Protein AF-A0A969D1E4-F1 (afdb_monomer)

Sequence (119 aa):
MTKVILDGQASDPPSPLGLDPKTPTKKGFGKEFLTAFVTVFLAELGDKTQISTLLMTAESGSPWLIFIGAAAALMTTSLVGVLVGRWLAQKLSVEILNTATGASLLLISVLLLWDALHL

Foldseek 3Di:
DPDPPPVPDPPPDCDPVNDDPDDPPPPDPVVVVVVVCVVVCVVCPPPPLVVVLVVCCVPVVCNVVSVVVSVVVVVVVVVVVVVVVVVVPVVDPPVCVVVVVVVVVVVVVVVVVVVVVVD

Radius of gyration: 26.95 Å; Cα contacts (8 Å, |Δi|>4): 14; chains: 1; bounding box: 77×58×41 Å

Mean predicted aligned error: 12.43 Å

pLDDT: mean 85.07, std 12.86, range [47.69, 97.5]

Structure (mmCIF, N/CA/C/O backbone):
data_AF-A0A969D1E4-F1
#
_entry.id   AF-A0A969D1E4-F1
#
loop_
_atom_site.grou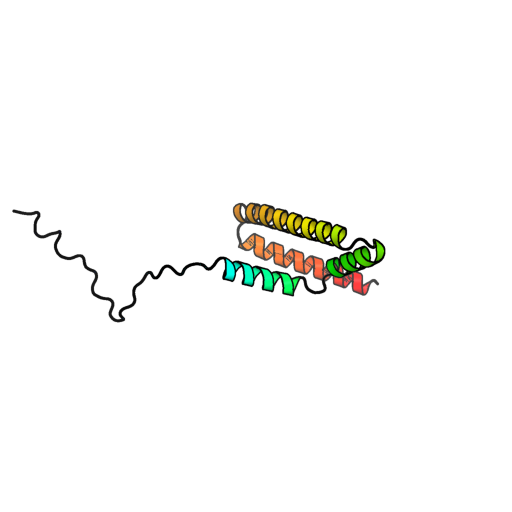p_PDB
_atom_site.id
_atom_site.type_symbol
_atom_site.label_atom_id
_atom_site.label_alt_id
_atom_site.label_comp_id
_atom_site.label_asym_id
_atom_site.label_entity_id
_atom_site.label_seq_id
_atom_site.pdbx_PDB_ins_code
_atom_site.Cartn_x
_atom_site.Cartn_y
_atom_site.Cartn_z
_atom_site.occupancy
_atom_site.B_iso_or_equiv
_atom_site.auth_seq_id
_atom_site.auth_comp_id
_atom_site.auth_asym_id
_atom_site.auth_atom_id
_atom_site.pdbx_PDB_model_num
ATOM 1 N N . MET A 1 1 ? -59.551 38.176 12.399 1.00 47.69 1 MET A N 1
ATOM 2 C CA . MET A 1 1 ? -58.444 39.082 12.780 1.00 47.69 1 MET A CA 1
ATOM 3 C C . MET A 1 1 ? -57.409 38.360 13.657 1.00 47.69 1 MET A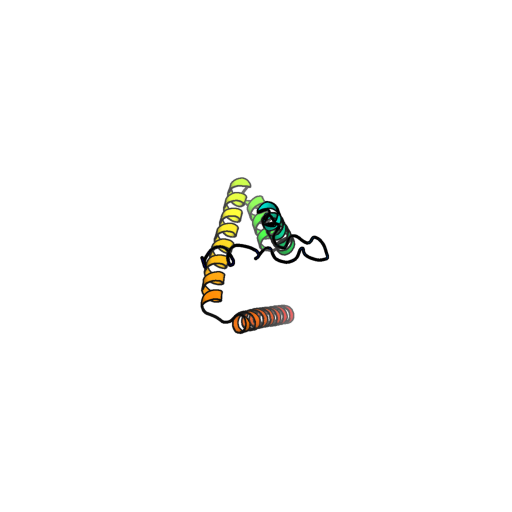 C 1
ATOM 5 O O . MET A 1 1 ? -57.003 38.892 14.678 1.00 47.69 1 MET A O 1
ATOM 9 N N . THR A 1 2 ? -56.953 37.154 13.280 1.00 51.16 2 THR A N 1
ATOM 10 C CA . THR A 1 2 ? -56.058 36.357 14.159 1.00 51.16 2 THR A CA 1
ATOM 11 C C . THR A 1 2 ? -55.057 35.509 13.367 1.00 51.16 2 THR A C 1
ATOM 13 O O . THR A 1 2 ? -54.724 34.400 13.758 1.00 51.16 2 THR A O 1
ATOM 16 N N . LYS A 1 3 ? -54.600 35.998 12.206 1.00 55.81 3 LYS A N 1
ATOM 17 C CA . LYS A 1 3 ? -53.545 35.320 11.428 1.00 55.81 3 LYS A CA 1
ATOM 18 C C . LYS A 1 3 ? -52.441 36.247 10.903 1.00 55.81 3 LYS A C 1
ATOM 20 O O . LYS A 1 3 ? -51.610 35.808 10.133 1.00 55.81 3 LYS A O 1
ATOM 25 N N . VAL A 1 4 ? -52.417 37.509 11.342 1.00 58.00 4 VAL A N 1
ATOM 26 C CA . VAL A 1 4 ? -51.421 38.523 10.923 1.00 58.00 4 VAL A CA 1
ATOM 27 C C . VAL A 1 4 ? -50.323 38.744 11.982 1.00 58.00 4 VAL A C 1
ATOM 29 O O . VAL A 1 4 ? -49.368 39.463 11.735 1.00 58.00 4 VAL A O 1
ATOM 32 N N . ILE A 1 5 ? -50.407 38.096 13.153 1.00 56.62 5 ILE A N 1
ATOM 33 C CA . ILE A 1 5 ? -49.457 38.315 14.265 1.00 56.62 5 ILE A CA 1
ATOM 34 C C . ILE A 1 5 ? -48.409 37.192 14.412 1.00 56.62 5 ILE A C 1
ATOM 36 O O . ILE A 1 5 ? -47.423 37.396 15.109 1.00 56.62 5 ILE A O 1
ATOM 40 N N . LEU A 1 6 ? -48.551 36.031 13.754 1.00 58.66 6 LEU A N 1
ATOM 41 C CA . LEU A 1 6 ? -47.592 34.918 13.928 1.00 58.66 6 LEU A CA 1
ATOM 42 C C . LEU A 1 6 ? -46.570 34.740 12.795 1.00 58.66 6 LEU A C 1
ATOM 44 O O . LEU A 1 6 ? -45.638 33.965 12.963 1.00 58.66 6 LEU A O 1
ATOM 48 N N . ASP A 1 7 ? -46.681 35.485 11.693 1.00 56.78 7 ASP A N 1
ATOM 49 C CA . ASP A 1 7 ? -45.701 35.433 10.589 1.00 56.78 7 ASP A CA 1
ATOM 50 C C . ASP A 1 7 ? -44.586 36.489 10.731 1.00 56.78 7 ASP A C 1
ATOM 52 O O . ASP A 1 7 ? -43.804 36.726 9.815 1.00 56.78 7 ASP A O 1
ATOM 56 N N . GLY A 1 8 ? -44.527 37.170 11.880 1.00 61.56 8 GLY A N 1
ATOM 57 C CA . GLY A 1 8 ? -43.850 38.455 12.000 1.00 61.56 8 GLY A CA 1
ATOM 58 C C . GLY A 1 8 ? -42.399 38.458 12.463 1.00 61.56 8 GLY A C 1
ATOM 59 O O . GLY A 1 8 ? -41.756 39.455 12.184 1.00 61.56 8 GLY A O 1
ATOM 60 N N . GLN A 1 9 ? -41.868 37.452 13.169 1.00 54.91 9 GLN A N 1
ATOM 61 C CA . GLN A 1 9 ? -40.495 37.488 13.716 1.00 54.91 9 GLN A CA 1
ATOM 62 C C . GLN A 1 9 ? -39.999 36.077 14.090 1.00 54.91 9 GLN A C 1
ATOM 64 O O . GLN A 1 9 ? -40.137 35.635 15.226 1.00 54.91 9 GLN A O 1
ATOM 69 N N . ALA A 1 10 ? -39.379 35.379 13.144 1.00 57.81 10 ALA A N 1
ATOM 70 C CA . ALA A 1 10 ? -38.418 34.316 13.447 1.00 57.81 10 ALA A CA 1
ATOM 71 C C . ALA A 1 10 ? -37.139 34.560 12.632 1.00 57.81 10 ALA A C 1
ATOM 73 O O . ALA A 1 10 ? -36.613 33.671 11.974 1.00 57.81 10 ALA A O 1
ATOM 74 N N . SER A 1 11 ? -36.680 35.813 12.603 1.00 62.88 11 SER A N 1
ATOM 75 C CA . SER A 1 11 ? -35.291 36.105 12.274 1.00 62.88 11 SER A CA 1
ATOM 76 C C . SER A 1 11 ? -34.496 35.844 13.543 1.00 62.88 11 SER A C 1
ATOM 78 O O . SER A 1 11 ? -34.635 36.595 14.512 1.00 62.88 11 SER A O 1
ATOM 80 N N . ASP A 1 12 ? -33.731 34.756 13.554 1.00 67.88 12 ASP A N 1
ATOM 81 C CA . ASP A 1 12 ? -32.779 34.461 14.620 1.00 67.88 12 ASP A CA 1
ATOM 82 C C . ASP A 1 12 ? -31.989 35.731 14.992 1.00 67.88 12 ASP A C 1
ATOM 84 O O . ASP A 1 12 ? -31.651 36.524 14.102 1.00 67.88 12 ASP A O 1
ATOM 88 N N . PRO A 1 13 ? -31.707 35.976 16.285 1.00 72.00 13 PRO A N 1
ATOM 89 C CA . PRO A 1 13 ? -30.923 37.137 16.681 1.00 72.00 13 PRO A CA 1
ATOM 90 C C . PRO A 1 13 ? -29.583 37.129 15.924 1.00 72.00 13 PRO A C 1
ATOM 92 O O . PRO A 1 13 ? -28.952 36.070 15.826 1.00 72.00 13 PRO A O 1
ATOM 95 N N . PRO A 1 14 ? -29.130 38.276 15.378 1.00 68.62 14 PRO A N 1
ATOM 96 C CA . PRO A 1 14 ? -27.877 38.336 14.640 1.00 68.62 14 PRO A CA 1
ATOM 97 C C . PRO A 1 14 ? -26.750 37.828 15.538 1.00 68.62 14 PRO A C 1
ATOM 99 O O . PRO A 1 14 ? -26.580 38.291 16.668 1.00 68.62 14 PRO A O 1
ATOM 102 N N . SER A 1 15 ? -26.014 36.826 15.053 1.00 72.50 15 SER A N 1
ATOM 103 C CA . SER A 1 15 ? -24.968 36.168 15.829 1.00 72.50 15 SER A CA 1
ATOM 104 C C . SER A 1 15 ? -23.965 37.213 16.347 1.00 72.50 15 SER A C 1
ATOM 106 O O . SER A 1 15 ? -23.462 37.993 15.535 1.00 72.50 15 SER A O 1
ATOM 108 N N . PRO A 1 16 ? -23.609 37.222 17.649 1.00 70.75 16 PRO A N 1
ATOM 109 C CA . PRO A 1 16 ? -22.748 38.250 18.256 1.00 70.75 16 PRO A CA 1
ATOM 110 C C . PRO A 1 16 ? -21.352 38.414 17.629 1.00 70.75 16 PRO A C 1
ATOM 112 O O . PRO A 1 16 ? -20.630 39.345 17.968 1.00 70.75 16 PRO A O 1
ATOM 115 N N . LEU A 1 17 ? -20.956 37.497 16.744 1.00 70.62 17 LEU A N 1
ATOM 116 C CA . LEU A 1 17 ? -19.642 37.425 16.103 1.00 70.62 17 LEU A CA 1
ATOM 117 C C . LEU A 1 17 ? -19.710 37.463 14.565 1.00 70.62 17 LEU A C 1
ATOM 119 O O . LEU A 1 17 ? -18.692 37.246 13.916 1.00 70.62 17 LEU A O 1
ATOM 123 N N . GLY A 1 18 ? -20.885 37.694 13.963 1.00 67.44 18 GLY A N 1
ATOM 124 C CA . GLY A 1 18 ? -21.031 37.711 12.498 1.00 67.44 18 GLY A CA 1
ATOM 125 C C . GLY A 1 18 ? -20.659 36.389 11.808 1.00 67.44 18 GLY A C 1
ATOM 126 O O . GLY A 1 18 ? -20.351 36.381 10.618 1.00 67.44 18 GLY A O 1
ATOM 127 N N . LEU A 1 19 ? -20.657 35.274 12.544 1.00 67.75 19 LEU A N 1
ATOM 128 C CA . LEU A 1 19 ? -20.317 33.962 12.004 1.00 67.75 19 LEU A CA 1
ATOM 129 C C . LEU A 1 19 ? -21.539 33.348 11.319 1.00 67.75 19 LEU A C 1
ATOM 131 O O . LEU A 1 19 ? -22.404 32.758 11.962 1.00 67.75 19 LEU A O 1
ATOM 135 N N . ASP A 1 20 ? -21.576 33.498 9.998 1.00 67.38 20 ASP A N 1
ATOM 136 C CA . ASP A 1 20 ? -22.302 32.621 9.078 1.00 67.38 20 ASP A CA 1
ATOM 137 C C . ASP A 1 20 ? -22.042 31.142 9.463 1.00 67.38 20 ASP A C 1
ATOM 139 O O . ASP A 1 20 ? -20.883 30.713 9.468 1.00 67.38 20 ASP A O 1
ATOM 143 N N . PRO A 1 21 ? -23.073 30.343 9.809 1.00 68.56 21 PRO A N 1
ATOM 144 C CA . PRO A 1 21 ? -22.865 28.963 10.249 1.00 68.56 21 PRO A CA 1
ATOM 145 C C . PRO A 1 21 ? -22.668 27.939 9.123 1.00 68.56 21 PRO A C 1
ATOM 147 O O . PRO A 1 21 ? -22.528 26.754 9.430 1.00 68.56 21 PRO A O 1
ATOM 150 N N . LYS A 1 22 ? -22.718 28.308 7.834 1.00 64.56 22 LYS A N 1
ATOM 151 C CA . LYS A 1 22 ? -22.713 27.348 6.716 1.00 64.56 22 LYS A CA 1
ATOM 152 C C . LYS A 1 22 ? -22.089 27.930 5.453 1.00 64.56 22 LYS A C 1
ATOM 154 O O . LYS A 1 22 ? -22.738 28.027 4.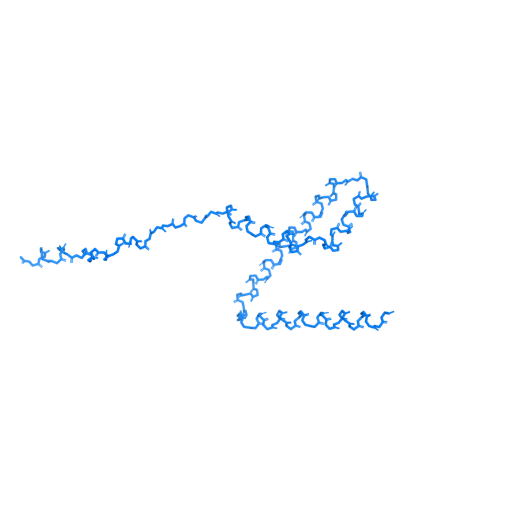415 1.00 64.56 22 LYS A O 1
ATOM 159 N N . THR A 1 23 ? -20.782 28.145 5.485 1.00 60.53 23 THR A N 1
ATOM 160 C CA . THR A 1 23 ? -19.997 28.165 4.251 1.00 60.53 23 THR A CA 1
ATOM 161 C C . THR A 1 23 ? -19.813 26.717 3.784 1.00 60.53 23 THR A C 1
ATOM 163 O O . THR A 1 23 ? -19.123 25.943 4.455 1.00 60.53 23 THR A O 1
ATOM 166 N N . PRO A 1 24 ? -20.427 26.286 2.661 1.00 63.44 24 PRO A N 1
ATOM 167 C CA . PRO A 1 24 ? -20.204 24.951 2.132 1.00 63.44 24 PRO A CA 1
ATOM 168 C C . PRO A 1 24 ? -18.745 24.877 1.690 1.00 63.44 24 PRO A C 1
ATOM 170 O O . PRO A 1 24 ? -18.350 25.408 0.651 1.00 63.44 24 PRO A O 1
ATOM 173 N N . THR A 1 25 ? -17.916 24.251 2.520 1.00 66.44 25 THR A N 1
ATOM 174 C CA . THR A 1 25 ? -16.510 24.016 2.224 1.00 66.44 25 THR A CA 1
ATOM 175 C C . THR A 1 25 ? -16.481 23.098 1.012 1.00 66.44 25 THR A C 1
ATOM 177 O O . THR A 1 25 ? -16.782 21.908 1.109 1.00 66.44 25 THR A O 1
ATOM 180 N N . LYS A 1 26 ? -16.205 23.662 -0.167 1.00 66.19 26 LYS A N 1
ATOM 181 C CA . LYS A 1 26 ? -16.098 22.906 -1.413 1.00 66.19 26 LYS A CA 1
ATOM 182 C C . LYS A 1 26 ? -15.003 21.858 -1.205 1.00 66.19 26 LYS A C 1
ATOM 184 O O . LYS A 1 26 ? -13.821 22.203 -1.206 1.00 66.19 26 LYS A O 1
ATOM 189 N N . LYS A 1 27 ? -15.385 20.597 -0.968 1.00 66.44 27 LYS A N 1
ATOM 190 C CA . LYS A 1 27 ? -14.440 19.479 -0.892 1.00 66.44 27 LYS A CA 1
ATOM 191 C C . LYS A 1 27 ? -13.717 19.414 -2.227 1.00 66.44 27 LYS A C 1
ATOM 193 O O . LYS A 1 27 ? -14.294 19.081 -3.260 1.00 66.44 27 LYS A O 1
ATOM 198 N N . GLY A 1 28 ? -12.467 19.859 -2.223 1.00 76.12 28 GLY A N 1
ATOM 199 C CA . GLY A 1 28 ? -11.620 19.776 -3.393 1.00 76.12 28 GLY A CA 1
ATOM 200 C C . GLY A 1 28 ? -11.226 18.322 -3.562 1.00 76.12 28 GLY A C 1
ATOM 201 O O . GLY A 1 28 ? -10.293 17.892 -2.897 1.00 76.12 28 GLY A O 1
ATOM 202 N N . PHE A 1 29 ? -11.897 17.599 -4.459 1.00 82.88 29 PHE A N 1
ATOM 203 C CA . PHE A 1 29 ? -11.525 16.230 -4.840 1.00 82.88 29 PHE A CA 1
ATOM 204 C C . PHE A 1 29 ? -10.018 16.107 -5.123 1.00 82.88 29 PHE A C 1
ATOM 206 O O . PHE A 1 29 ? -9.378 15.150 -4.709 1.00 82.88 29 PHE A O 1
ATOM 213 N N . GLY A 1 30 ? -9.418 17.134 -5.739 1.00 8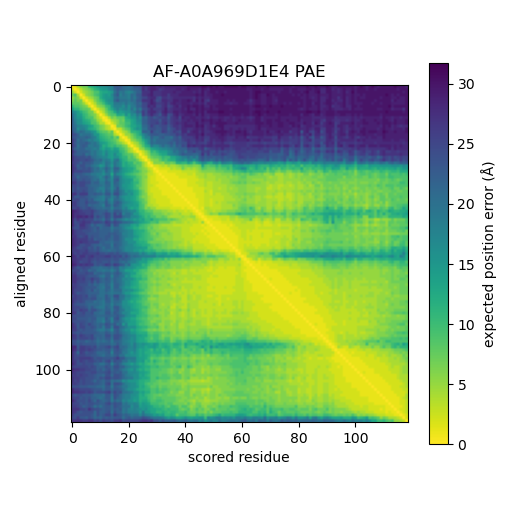9.06 30 GLY A N 1
ATOM 214 C CA . GLY A 1 30 ? -7.974 17.187 -5.973 1.00 89.06 30 GLY A CA 1
ATOM 215 C C . GLY A 1 30 ? -7.123 17.213 -4.697 1.00 89.06 30 GLY A C 1
ATOM 216 O O . GLY A 1 30 ? -6.050 16.626 -4.688 1.00 89.06 30 GLY A O 1
ATOM 217 N N . LYS A 1 31 ? -7.592 17.841 -3.609 1.00 90.56 31 LYS A N 1
ATOM 218 C CA . LYS A 1 31 ? -6.886 17.832 -2.316 1.00 90.56 31 LYS A CA 1
ATOM 219 C C . LYS A 1 31 ? -6.943 16.449 -1.675 1.00 90.56 31 LYS A C 1
ATOM 221 O O . LYS A 1 31 ? -5.918 15.945 -1.244 1.00 90.56 31 LYS A O 1
ATOM 226 N N . GLU A 1 32 ? -8.124 15.837 -1.652 1.00 88.81 32 GLU A N 1
ATOM 227 C CA . GLU A 1 32 ? -8.337 14.501 -1.081 1.00 88.81 32 GLU A CA 1
ATOM 228 C C . GLU A 1 32 ? -7.541 13.438 -1.854 1.00 88.81 32 GLU A C 1
ATOM 230 O O . GLU A 1 32 ? -6.844 12.625 -1.248 1.00 88.81 32 GLU A O 1
ATOM 235 N N . PHE A 1 33 ? -7.564 13.508 -3.191 1.00 90.56 33 PHE A N 1
ATOM 236 C CA . PHE A 1 33 ? -6.745 12.668 -4.062 1.00 90.56 33 PHE A CA 1
ATOM 237 C C . PHE A 1 33 ? -5.251 12.877 -3.816 1.00 90.56 33 PHE A C 1
ATOM 239 O O . PHE A 1 33 ? -4.528 11.901 -3.659 1.00 90.56 33 PHE A O 1
ATOM 246 N N . LEU A 1 34 ? -4.784 14.129 -3.751 1.00 94.12 34 LEU A N 1
ATOM 247 C CA . LEU A 1 34 ? -3.367 14.421 -3.542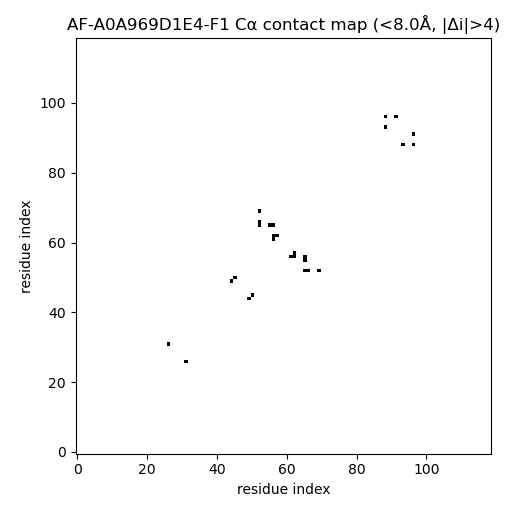 1.00 94.12 34 LEU A CA 1
ATOM 248 C C . LEU A 1 34 ? -2.883 13.907 -2.184 1.00 94.12 34 LEU A C 1
ATOM 250 O O . LEU A 1 34 ? -1.809 13.320 -2.114 1.00 94.12 34 LEU A O 1
ATOM 254 N N . THR A 1 35 ? -3.671 14.080 -1.120 1.00 93.50 35 THR A N 1
ATOM 255 C CA . THR A 1 35 ? -3.344 13.531 0.201 1.00 93.50 35 THR A CA 1
ATOM 256 C C . THR A 1 35 ? -3.245 12.011 0.148 1.00 93.50 35 THR A C 1
ATOM 258 O O . THR A 1 35 ? -2.222 11.467 0.548 1.00 93.50 35 THR A O 1
ATOM 261 N N . ALA A 1 36 ? -4.256 11.326 -0.394 1.00 90.38 36 ALA A N 1
ATOM 262 C CA . ALA A 1 36 ? -4.230 9.870 -0.508 1.00 90.38 36 ALA A CA 1
ATOM 263 C C . ALA A 1 36 ? -3.049 9.381 -1.363 1.00 90.38 36 ALA A C 1
ATOM 265 O O . ALA A 1 36 ? -2.341 8.463 -0.959 1.00 90.38 36 ALA A O 1
ATOM 266 N N . PHE A 1 37 ? -2.800 10.029 -2.504 1.00 89.88 37 PHE A N 1
ATOM 267 C CA . PHE A 1 37 ? -1.693 9.703 -3.396 1.00 89.88 37 PHE A CA 1
ATOM 268 C C . PHE A 1 37 ? -0.347 9.859 -2.695 1.00 89.88 37 PHE A C 1
ATOM 270 O O . PHE A 1 37 ? 0.434 8.920 -2.704 1.00 89.88 37 PHE A O 1
ATOM 277 N N . VAL A 1 38 ? -0.077 11.002 -2.056 1.00 94.44 38 VAL A N 1
ATOM 278 C CA . VAL A 1 38 ? 1.204 11.243 -1.374 1.00 94.44 38 VAL A CA 1
ATOM 279 C C . VAL A 1 38 ? 1.392 10.285 -0.200 1.00 94.44 38 VAL A C 1
ATOM 281 O O . VAL A 1 38 ? 2.481 9.742 -0.041 1.00 94.44 38 VAL A O 1
ATOM 284 N N . THR A 1 39 ? 0.350 10.039 0.600 1.00 93.19 39 THR A N 1
ATOM 285 C CA . THR A 1 39 ? 0.421 9.098 1.726 1.00 93.19 39 THR A CA 1
ATOM 286 C C . THR A 1 39 ? 0.740 7.683 1.255 1.00 93.19 39 THR A C 1
ATOM 288 O O . THR A 1 39 ? 1.658 7.069 1.789 1.00 93.19 39 THR A O 1
ATOM 291 N N . VAL A 1 40 ? 0.022 7.179 0.248 1.00 88.12 40 VAL A N 1
ATOM 292 C CA . VAL A 1 40 ? 0.258 5.830 -0.289 1.00 88.12 40 VAL A CA 1
ATOM 293 C C . VAL A 1 40 ? 1.605 5.763 -0.997 1.00 88.12 40 VAL A C 1
ATOM 295 O O . VAL A 1 40 ? 2.364 4.835 -0.762 1.00 88.12 40 VAL A O 1
ATOM 298 N N . PHE A 1 41 ? 1.947 6.768 -1.803 1.00 88.25 41 PHE A N 1
ATOM 299 C CA . PHE A 1 41 ? 3.226 6.828 -2.502 1.00 88.25 41 PHE A CA 1
ATOM 300 C C . PHE A 1 41 ? 4.393 6.728 -1.522 1.00 88.25 41 PHE A C 1
ATOM 302 O O . PHE A 1 41 ? 5.237 5.858 -1.690 1.00 88.25 41 PHE A O 1
ATOM 309 N N . LEU A 1 42 ? 4.409 7.555 -0.470 1.00 91.06 42 LEU A N 1
ATOM 310 C CA . LEU A 1 42 ? 5.457 7.511 0.552 1.00 91.06 42 LEU A CA 1
ATOM 311 C C . LEU A 1 42 ? 5.474 6.195 1.337 1.00 91.06 42 LEU A C 1
ATOM 313 O O . LEU A 1 42 ? 6.556 5.735 1.684 1.00 91.06 42 LEU A O 1
ATOM 317 N N . ALA A 1 43 ? 4.310 5.601 1.616 1.00 89.19 43 ALA A N 1
ATOM 318 C CA . ALA A 1 43 ? 4.223 4.316 2.310 1.00 89.19 43 ALA A CA 1
ATOM 319 C C . ALA A 1 43 ? 4.770 3.149 1.471 1.00 89.19 43 ALA A C 1
ATOM 321 O O . ALA A 1 43 ? 5.314 2.202 2.028 1.00 89.19 43 ALA A O 1
ATOM 322 N N . GLU A 1 44 ? 4.640 3.232 0.147 1.00 86.69 44 GLU A N 1
ATOM 323 C CA . GLU A 1 44 ? 5.042 2.185 -0.798 1.00 86.69 44 GLU A CA 1
ATOM 324 C C . GLU A 1 44 ? 6.467 2.380 -1.347 1.00 86.69 44 GLU A C 1
ATOM 326 O O . GLU A 1 44 ? 6.998 1.488 -2.010 1.00 86.69 44 GLU A O 1
ATOM 331 N N . LEU A 1 45 ? 7.110 3.536 -1.121 1.00 85.88 45 LEU A N 1
ATOM 332 C CA . LEU A 1 45 ? 8.460 3.818 -1.625 1.00 85.88 45 LEU A CA 1
ATOM 333 C C . LEU A 1 45 ? 9.479 2.793 -1.112 1.00 85.88 45 LEU A C 1
ATOM 335 O O . LEU A 1 45 ? 9.715 2.676 0.088 1.00 85.88 45 LEU A O 1
ATOM 339 N N . GLY A 1 46 ? 10.152 2.114 -2.043 1.00 81.69 46 GLY A N 1
ATOM 340 C CA . GLY A 1 46 ? 11.173 1.124 -1.706 1.00 81.69 46 GLY A CA 1
ATOM 341 C C . GLY A 1 46 ? 10.620 -0.238 -1.288 1.00 81.69 46 GLY A C 1
ATOM 342 O O . GLY A 1 46 ? 11.378 -1.051 -0.759 1.00 81.69 46 GLY A O 1
ATOM 343 N N . ASP A 1 47 ? 9.336 -0.515 -1.539 1.00 90.06 47 ASP A N 1
ATOM 344 C CA . ASP A 1 47 ? 8.792 -1.853 -1.331 1.00 90.06 47 ASP A CA 1
ATOM 345 C C . ASP A 1 47 ? 9.460 -2.899 -2.250 1.00 90.06 47 ASP A C 1
ATOM 347 O O . ASP A 1 47 ? 9.922 -2.616 -3.364 1.00 90.06 47 ASP A O 1
ATOM 351 N N . LYS A 1 48 ? 9.471 -4.155 -1.793 1.00 86.88 48 LYS A N 1
ATOM 352 C CA . LYS A 1 48 ? 9.987 -5.315 -2.530 1.00 86.88 48 LYS A CA 1
ATOM 353 C C . LYS A 1 48 ? 9.331 -5.458 -3.904 1.00 86.88 48 LYS A C 1
ATOM 355 O O . LYS A 1 48 ? 10.004 -5.858 -4.856 1.00 86.88 48 LYS A O 1
ATOM 360 N N . THR A 1 49 ? 8.060 -5.076 -4.041 1.00 89.81 49 THR A N 1
ATOM 361 C CA . THR A 1 49 ? 7.346 -5.090 -5.325 1.00 89.81 49 THR A CA 1
ATOM 362 C C . THR A 1 49 ? 7.980 -4.132 -6.339 1.00 89.81 49 THR A C 1
ATOM 364 O O . THR A 1 49 ? 8.051 -4.453 -7.528 1.00 89.81 49 THR A O 1
ATOM 367 N N . GLN A 1 50 ? 8.523 -2.989 -5.897 1.00 91.12 50 GLN A N 1
ATOM 368 C CA . GLN A 1 50 ? 9.212 -2.040 -6.779 1.00 91.12 50 GLN A CA 1
ATOM 369 C C . GLN A 1 50 ? 10.530 -2.617 -7.301 1.00 91.12 50 GLN A C 1
ATOM 371 O O . GLN A 1 50 ? 10.794 -2.542 -8.499 1.00 91.12 50 GLN A O 1
ATOM 376 N N . ILE A 1 51 ? 11.321 -3.259 -6.433 1.00 92.12 51 ILE A N 1
ATOM 377 C CA . ILE A 1 51 ? 12.574 -3.922 -6.832 1.00 92.12 51 ILE A CA 1
ATOM 378 C C . ILE A 1 51 ? 12.289 -5.069 -7.809 1.00 92.12 51 ILE A C 1
ATOM 380 O O . ILE A 1 51 ? 12.967 -5.187 -8.828 1.00 92.12 51 ILE A O 1
ATOM 384 N N . SER A 1 52 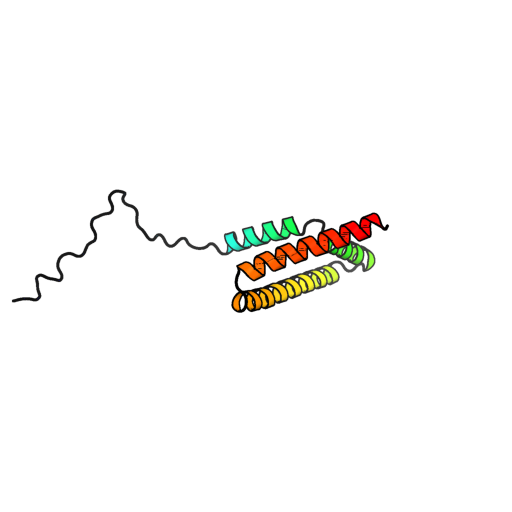? 11.254 -5.875 -7.551 1.00 92.12 52 SER A N 1
ATOM 385 C CA . SER A 1 52 ? 10.834 -6.948 -8.459 1.00 92.12 52 SER A CA 1
ATOM 386 C C . SER A 1 52 ? 10.395 -6.405 -9.824 1.00 92.12 52 SER A C 1
ATOM 388 O O . SER A 1 52 ? 10.835 -6.908 -10.855 1.00 92.12 52 SER A O 1
ATOM 390 N N . THR A 1 53 ? 9.611 -5.323 -9.846 1.00 92.19 53 THR A N 1
ATOM 391 C CA . THR A 1 53 ? 9.168 -4.675 -11.092 1.00 92.19 53 THR A CA 1
ATOM 392 C C . THR A 1 53 ? 10.345 -4.093 -11.879 1.00 92.19 53 THR A C 1
ATOM 394 O O . THR A 1 53 ? 10.397 -4.227 -13.104 1.00 92.19 53 THR A O 1
ATOM 397 N N . LEU A 1 54 ? 11.312 -3.474 -11.193 1.00 90.50 54 LEU A N 1
ATOM 398 C CA . LEU A 1 54 ? 12.541 -2.964 -11.805 1.00 90.50 54 LEU A CA 1
ATOM 399 C C . LEU A 1 54 ? 13.385 -4.094 -12.401 1.00 90.50 54 LEU A C 1
ATOM 401 O O . LEU A 1 54 ? 13.844 -3.964 -13.534 1.00 90.50 54 LEU A O 1
ATOM 405 N N . LEU A 1 55 ? 13.543 -5.208 -11.682 1.00 92.38 55 LEU A N 1
ATOM 406 C CA . LEU A 1 55 ? 14.277 -6.375 -12.171 1.00 92.38 55 LEU A CA 1
ATOM 407 C C . LEU A 1 55 ? 13.600 -6.987 -13.403 1.00 92.38 55 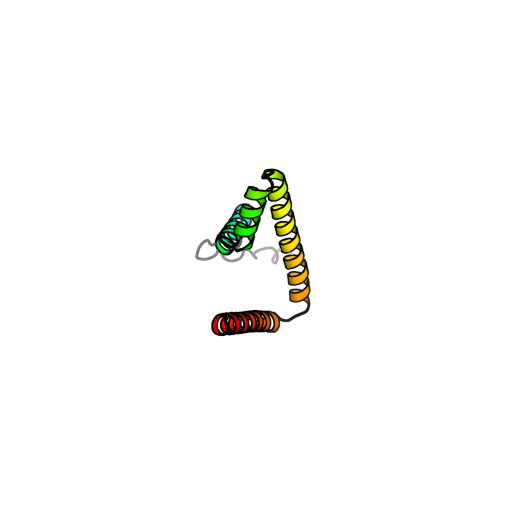LEU A C 1
ATOM 409 O O . LEU A 1 55 ? 14.250 -7.164 -14.428 1.00 92.38 55 LEU A O 1
ATOM 413 N N . MET A 1 56 ? 12.283 -7.206 -13.349 1.00 91.88 56 MET A N 1
ATOM 414 C CA . MET A 1 56 ? 11.517 -7.684 -14.504 1.00 91.88 56 MET A CA 1
ATOM 415 C C . MET A 1 56 ? 11.668 -6.741 -15.701 1.00 91.88 56 MET A C 1
ATOM 417 O O . MET A 1 56 ? 11.797 -7.190 -16.840 1.00 91.88 56 MET A O 1
ATOM 421 N N . THR A 1 57 ? 11.660 -5.426 -15.451 1.00 92.94 57 THR A N 1
ATOM 422 C CA . THR A 1 57 ? 11.842 -4.406 -16.495 1.00 92.94 57 THR A CA 1
ATOM 423 C C . THR A 1 57 ? 13.227 -4.493 -17.123 1.00 92.94 57 THR A C 1
ATOM 425 O O . THR A 1 57 ? 13.345 -4.393 -18.346 1.00 92.94 57 THR A O 1
ATOM 428 N N . ALA A 1 58 ? 14.256 -4.716 -16.305 1.00 90.25 58 ALA A N 1
ATOM 429 C CA . ALA A 1 58 ? 15.627 -4.891 -16.760 1.00 90.25 58 ALA A CA 1
ATOM 430 C C . ALA A 1 58 ? 15.814 -6.177 -17.588 1.00 90.25 58 ALA A C 1
ATOM 432 O O . ALA A 1 58 ? 16.534 -6.146 -18.582 1.00 90.25 58 ALA A O 1
ATOM 433 N N . GLU A 1 59 ? 15.148 -7.279 -17.229 1.00 90.06 59 GLU A N 1
ATOM 434 C CA . GLU A 1 59 ? 15.277 -8.566 -17.930 1.00 90.06 59 GLU A CA 1
ATOM 435 C C . GLU A 1 59 ? 14.456 -8.653 -19.226 1.00 90.06 59 GLU A C 1
ATOM 437 O O . GLU A 1 59 ? 14.915 -9.211 -20.219 1.00 90.06 59 GLU A O 1
ATOM 442 N N . SER A 1 60 ? 13.238 -8.107 -19.247 1.00 84.94 60 SER A N 1
ATOM 443 C CA . SER A 1 60 ? 12.293 -8.303 -20.359 1.00 84.94 60 SER A CA 1
ATOM 444 C C . SER A 1 60 ? 12.544 -7.386 -21.564 1.00 84.94 60 SER A C 1
ATOM 446 O O . SER A 1 60 ? 11.985 -7.594 -22.641 1.00 84.94 60 SER A O 1
ATOM 448 N N . GLY A 1 61 ? 13.323 -6.311 -21.395 1.00 82.00 61 GLY A N 1
ATOM 449 C CA . GLY A 1 61 ? 13.580 -5.317 -22.449 1.00 82.00 61 GLY A CA 1
ATOM 450 C C . GLY A 1 61 ? 12.338 -4.539 -22.921 1.00 82.00 61 GLY A C 1
ATOM 451 O O . GLY A 1 61 ? 12.425 -3.750 -23.860 1.00 82.00 61 GLY A O 1
ATOM 452 N N . SER A 1 62 ? 11.181 -4.735 -22.278 1.00 89.31 62 SER A N 1
ATOM 453 C CA . SER A 1 62 ? 9.883 -4.163 -22.656 1.00 89.31 62 SER A CA 1
ATOM 454 C C . SER A 1 62 ? 9.244 -3.368 -21.496 1.00 89.31 62 SER A C 1
ATOM 456 O O . SER A 1 62 ? 8.254 -3.792 -20.894 1.00 89.31 62 SER A O 1
ATOM 458 N N . PRO A 1 63 ? 9.776 -2.171 -21.171 1.00 88.44 63 PRO A N 1
ATOM 459 C CA . PRO A 1 63 ? 9.404 -1.425 -19.963 1.00 88.44 63 PRO A CA 1
ATOM 460 C C . PRO A 1 63 ? 7.924 -1.034 -19.903 1.00 88.44 63 PRO A C 1
ATOM 462 O O . PRO A 1 63 ? 7.313 -1.062 -18.838 1.00 88.44 63 PRO A O 1
ATOM 465 N N . TRP A 1 64 ? 7.317 -0.716 -21.047 1.00 92.25 64 TRP A N 1
ATOM 466 C CA . TRP A 1 64 ? 5.914 -0.301 -21.106 1.00 92.25 64 TRP A CA 1
ATOM 467 C C . TRP A 1 64 ? 4.931 -1.425 -20.774 1.00 92.25 64 TRP A C 1
ATOM 469 O O . TRP A 1 64 ? 3.933 -1.178 -20.100 1.00 92.25 64 TRP A O 1
ATOM 479 N N . LEU A 1 65 ? 5.209 -2.656 -21.212 1.00 93.19 65 LEU A N 1
ATOM 480 C CA . LEU A 1 65 ? 4.343 -3.804 -20.927 1.00 93.19 65 LEU A CA 1
ATOM 481 C C . LEU A 1 65 ? 4.343 -4.129 -19.433 1.00 93.19 65 LEU A C 1
ATOM 483 O O . LEU A 1 65 ? 3.286 -4.363 -18.848 1.00 93.19 65 LEU A O 1
ATOM 487 N N . ILE A 1 66 ? 5.518 -4.077 -18.808 1.00 93.38 66 ILE A N 1
ATOM 488 C CA . ILE A 1 66 ? 5.668 -4.344 -17.377 1.00 93.38 66 ILE A CA 1
ATOM 489 C C . ILE A 1 66 ? 5.052 -3.226 -16.549 1.00 93.38 66 ILE A C 1
ATOM 491 O O . ILE A 1 66 ? 4.345 -3.513 -15.588 1.00 93.38 66 ILE A O 1
ATOM 495 N N . PHE A 1 67 ? 5.239 -1.968 -16.952 1.00 90.81 67 PHE A N 1
ATOM 496 C CA . PHE A 1 67 ? 4.591 -0.837 -16.297 1.00 90.81 67 PHE A CA 1
ATOM 497 C C . PHE A 1 67 ? 3.065 -0.986 -16.281 1.00 90.81 67 PHE A C 1
ATOM 499 O O . PHE A 1 67 ? 2.449 -0.867 -15.224 1.00 90.81 67 PHE A O 1
ATOM 506 N N . ILE A 1 68 ? 2.451 -1.296 -17.429 1.00 94.31 68 ILE A N 1
ATOM 507 C CA . ILE A 1 68 ? 0.996 -1.479 -17.523 1.00 94.31 68 ILE A CA 1
ATOM 508 C C . ILE A 1 68 ? 0.547 -2.683 -16.688 1.00 94.31 68 ILE A C 1
ATOM 510 O O . ILE A 1 68 ? -0.448 -2.583 -15.972 1.00 94.31 68 ILE A O 1
ATOM 514 N N . GLY A 1 69 ? 1.283 -3.797 -16.738 1.00 93.56 69 GLY A N 1
ATOM 515 C CA . GLY A 1 69 ? 0.985 -4.989 -15.944 1.00 93.56 69 GLY A CA 1
ATOM 516 C C . GLY A 1 69 ? 1.036 -4.725 -14.437 1.00 93.56 69 GLY A C 1
ATOM 517 O O . GLY A 1 69 ? 0.082 -5.037 -13.727 1.00 93.56 69 GLY A O 1
ATOM 518 N N . ALA A 1 70 ? 2.106 -4.090 -13.955 1.00 91.94 70 ALA A N 1
ATOM 519 C CA . ALA A 1 70 ? 2.277 -3.733 -12.549 1.00 91.94 70 ALA A CA 1
ATOM 520 C C . ALA A 1 70 ? 1.231 -2.705 -12.087 1.00 91.94 70 ALA A C 1
ATOM 522 O O . ALA A 1 70 ? 0.626 -2.871 -11.028 1.00 91.94 70 ALA A O 1
ATOM 523 N N . ALA A 1 71 ? 0.948 -1.684 -12.903 1.00 91.06 71 ALA A N 1
ATOM 524 C CA . ALA A 1 71 ? -0.090 -0.698 -12.610 1.00 91.06 71 ALA A CA 1
ATOM 525 C C . ALA A 1 71 ? -1.484 -1.343 -12.527 1.00 91.06 71 ALA A C 1
ATOM 527 O O . ALA A 1 71 ? -2.241 -1.061 -11.598 1.00 91.06 71 ALA A O 1
ATOM 528 N N . ALA A 1 72 ? -1.815 -2.244 -13.456 1.00 95.19 72 ALA A N 1
ATOM 529 C CA . ALA A 1 72 ? -3.078 -2.975 -13.446 1.00 95.19 72 ALA A CA 1
ATOM 530 C C . ALA A 1 72 ? -3.190 -3.913 -12.233 1.00 95.19 72 ALA A C 1
ATOM 532 O O . ALA A 1 72 ? -4.248 -3.975 -11.602 1.00 95.19 72 ALA A O 1
ATOM 533 N N . ALA A 1 73 ? -2.105 -4.603 -11.872 1.00 92.62 73 ALA A N 1
ATOM 534 C CA . ALA A 1 73 ? -2.048 -5.455 -10.688 1.00 92.62 73 ALA A CA 1
ATOM 535 C C . ALA A 1 73 ? -2.264 -4.648 -9.398 1.00 92.62 73 ALA A C 1
ATOM 537 O O . ALA A 1 73 ? -3.067 -5.053 -8.552 1.00 92.62 73 ALA A O 1
ATOM 538 N N . LEU A 1 74 ? -1.622 -3.480 -9.278 1.00 90.75 74 LEU A N 1
ATOM 539 C CA . LEU A 1 74 ? -1.792 -2.579 -8.139 1.00 90.75 74 LEU A CA 1
ATOM 540 C C . LEU A 1 74 ? -3.233 -2.063 -8.059 1.00 90.75 74 LEU A C 1
ATOM 542 O O . LEU A 1 74 ? -3.879 -2.226 -7.029 1.00 90.75 74 LEU A O 1
ATOM 546 N N . MET A 1 75 ? -3.776 -1.526 -9.158 1.00 92.19 75 MET A N 1
ATOM 547 C CA . MET A 1 75 ? -5.161 -1.041 -9.204 1.00 92.19 75 MET A CA 1
ATOM 548 C C . MET A 1 75 ? -6.166 -2.134 -8.835 1.00 92.19 75 MET A C 1
ATOM 550 O O . MET A 1 75 ? -7.093 -1.883 -8.065 1.00 92.19 75 MET A O 1
ATOM 554 N N . THR A 1 76 ? -5.976 -3.349 -9.353 1.00 96.12 76 THR A N 1
ATOM 555 C CA . THR A 1 76 ? -6.859 -4.487 -9.071 1.00 96.12 76 THR A CA 1
ATOM 556 C C . THR A 1 76 ? -6.778 -4.886 -7.602 1.00 96.12 76 THR A C 1
ATOM 558 O O . THR A 1 76 ? -7.810 -5.034 -6.949 1.00 96.12 76 THR A O 1
ATOM 561 N N . THR A 1 77 ? -5.568 -4.995 -7.053 1.00 92.88 77 THR A N 1
ATOM 562 C CA . THR A 1 77 ? -5.353 -5.343 -5.643 1.00 92.88 77 THR A CA 1
ATOM 563 C C . THR A 1 77 ? -5.947 -4.287 -4.713 1.00 92.88 77 THR A C 1
ATOM 565 O O . THR A 1 77 ? -6.683 -4.630 -3.788 1.00 92.88 77 THR A O 1
ATOM 568 N N . SER A 1 78 ? -5.720 -2.999 -4.988 1.00 90.81 78 SER A N 1
ATOM 569 C CA . SER A 1 78 ? -6.316 -1.903 -4.219 1.00 90.81 78 SER A CA 1
ATOM 570 C C . SER A 1 78 ? -7.843 -1.907 -4.307 1.00 90.81 78 SER A C 1
ATOM 572 O O . SER A 1 78 ? -8.514 -1.728 -3.291 1.00 90.81 78 SER A O 1
ATOM 574 N N . LEU A 1 79 ? -8.412 -2.149 -5.492 1.00 94.12 79 LEU A N 1
ATOM 575 C CA . LEU A 1 79 ? -9.861 -2.217 -5.678 1.00 94.12 79 LEU A CA 1
ATOM 576 C C . LEU A 1 79 ? -10.475 -3.360 -4.863 1.00 94.12 79 LEU A C 1
ATOM 578 O O . LEU A 1 79 ? -11.452 -3.143 -4.145 1.00 94.12 79 LEU A O 1
ATOM 582 N N . VAL A 1 80 ? -9.887 -4.557 -4.932 1.00 96.69 80 VAL A N 1
ATOM 583 C CA . VAL A 1 80 ? -10.320 -5.712 -4.135 1.00 96.69 80 VAL A CA 1
ATOM 584 C C . VAL A 1 80 ? -10.199 -5.404 -2.643 1.00 96.69 80 VAL A C 1
ATOM 586 O O . VAL A 1 80 ? -11.158 -5.624 -1.904 1.00 96.69 80 VAL A O 1
ATOM 589 N N . GLY A 1 81 ? -9.080 -4.822 -2.206 1.00 94.50 81 GLY A N 1
ATOM 590 C CA . GLY A 1 81 ? -8.862 -4.424 -0.815 1.00 94.50 81 GLY A CA 1
ATOM 591 C C . GLY A 1 81 ? -9.925 -3.450 -0.302 1.00 94.50 81 GLY A C 1
ATOM 592 O O . GLY A 1 81 ? -10.486 -3.657 0.773 1.00 94.50 81 GLY A O 1
ATOM 593 N N . VAL A 1 82 ? -10.283 -2.433 -1.092 1.00 92.50 82 VAL A N 1
ATOM 594 C CA . VAL A 1 82 ? -11.341 -1.474 -0.735 1.00 92.50 82 VAL A CA 1
ATOM 595 C C . VAL A 1 82 ? -12.717 -2.138 -0.708 1.00 92.50 82 VAL A C 1
ATOM 597 O O . VAL A 1 82 ? -13.493 -1.878 0.210 1.00 92.50 82 VAL A O 1
ATOM 600 N N . LEU A 1 83 ? -13.049 -2.993 -1.679 1.00 95.75 83 LEU A N 1
ATOM 601 C CA . LEU A 1 83 ? -14.342 -3.686 -1.716 1.00 95.75 83 LEU A CA 1
ATOM 602 C C . LEU A 1 83 ? -14.517 -4.617 -0.511 1.00 95.75 83 LEU A C 1
ATOM 604 O O . LEU A 1 83 ? -15.528 -4.534 0.189 1.00 95.75 83 LEU A O 1
ATOM 608 N N . VAL A 1 84 ? -13.515 -5.454 -0.238 1.00 95.31 84 VAL A N 1
ATOM 609 C CA . VAL A 1 84 ? -13.513 -6.377 0.903 1.00 95.31 84 VAL A CA 1
ATOM 610 C C . VAL A 1 84 ? -13.496 -5.603 2.218 1.00 95.31 84 VAL A C 1
ATOM 612 O O . VAL A 1 84 ? -14.295 -5.896 3.104 1.00 95.31 84 VAL A O 1
ATOM 615 N N . GLY A 1 85 ? -12.657 -4.571 2.335 1.00 91.88 85 GLY A N 1
ATOM 616 C CA . GLY A 1 85 ? -12.574 -3.729 3.527 1.00 91.88 85 GLY A CA 1
ATOM 617 C C . GLY A 1 85 ? -13.893 -3.023 3.838 1.00 91.88 85 GLY A C 1
ATOM 618 O O . GLY A 1 85 ? -14.349 -3.042 4.979 1.00 91.88 85 GLY A O 1
ATOM 619 N N . ARG A 1 86 ? -14.569 -2.470 2.820 1.00 92.50 86 ARG A N 1
ATOM 620 C CA . ARG A 1 86 ? -15.902 -1.862 2.978 1.00 92.50 86 ARG A CA 1
ATOM 621 C C . ARG A 1 86 ? -16.948 -2.884 3.407 1.00 92.50 86 ARG A C 1
ATOM 623 O O . ARG A 1 86 ? -17.741 -2.586 4.294 1.00 92.50 86 ARG A O 1
ATOM 630 N N . TRP A 1 87 ? -16.952 -4.068 2.797 1.00 93.56 87 TRP A N 1
ATOM 631 C CA . TRP A 1 87 ? -17.870 -5.144 3.171 1.00 93.56 87 TRP A CA 1
ATOM 632 C C . TRP A 1 87 ? -17.657 -5.598 4.619 1.00 93.56 87 TRP A C 1
ATOM 634 O O . TRP A 1 87 ? -18.619 -5.778 5.366 1.00 93.56 87 TRP A O 1
ATOM 644 N N . LEU A 1 88 ? -16.400 -5.721 5.043 1.00 91.75 88 LEU A N 1
ATOM 645 C CA . LEU A 1 88 ? -16.047 -6.133 6.394 1.00 91.75 88 LEU A CA 1
ATOM 646 C C . LEU A 1 88 ? -16.429 -5.065 7.429 1.00 91.75 88 LEU A C 1
ATOM 648 O O . LEU A 1 88 ? -17.030 -5.390 8.451 1.00 91.75 88 LEU A O 1
ATOM 652 N N . ALA A 1 89 ? -16.180 -3.788 7.121 1.00 90.25 89 ALA A N 1
ATOM 653 C CA . ALA A 1 89 ? -16.547 -2.652 7.968 1.00 90.25 89 ALA A CA 1
ATOM 654 C C . ALA A 1 89 ? -18.067 -2.482 8.147 1.00 90.25 89 ALA A C 1
ATOM 656 O O . ALA A 1 89 ? -18.505 -1.879 9.120 1.00 90.25 89 ALA A O 1
ATOM 657 N N . GLN A 1 90 ? -18.884 -3.007 7.228 1.00 90.88 90 GLN A N 1
ATOM 658 C CA . GLN A 1 90 ? -20.345 -3.014 7.370 1.00 90.88 90 GLN A CA 1
ATOM 659 C C . GLN A 1 90 ? -20.859 -4.140 8.274 1.00 90.88 90 GLN A C 1
ATOM 661 O O . GLN A 1 90 ? -21.961 -4.032 8.806 1.00 90.88 90 GLN A O 1
ATOM 666 N N . LYS A 1 91 ? -20.098 -5.231 8.423 1.00 90.00 91 LYS A N 1
ATOM 667 C CA . LYS A 1 91 ? -20.511 -6.411 9.197 1.00 90.00 91 LYS A CA 1
ATOM 668 C C . LYS A 1 91 ? -19.914 -6.470 10.598 1.00 90.00 91 LYS A C 1
ATOM 670 O O . LYS A 1 91 ? -20.517 -7.088 11.470 1.00 90.00 91 LYS A O 1
ATOM 675 N N . LEU A 1 92 ? -18.740 -5.880 10.804 1.00 89.56 92 LEU A N 1
ATOM 676 C CA . LEU A 1 92 ? -18.005 -5.934 12.066 1.00 89.56 92 LEU A CA 1
ATOM 677 C C . LEU A 1 92 ? -17.974 -4.568 12.750 1.00 89.56 92 LEU A C 1
ATOM 679 O O . LEU A 1 92 ? -17.943 -3.530 12.091 1.00 89.56 92 LEU A O 1
ATOM 683 N N . SER A 1 93 ? -17.948 -4.569 14.085 1.00 89.56 93 SER A N 1
ATOM 684 C CA . SER A 1 93 ? -17.715 -3.343 14.845 1.00 89.56 93 SER A CA 1
ATOM 685 C C . SER A 1 93 ? -16.278 -2.849 14.634 1.00 89.56 93 SER A C 1
ATOM 687 O O . SER A 1 93 ? -15.344 -3.636 14.455 1.00 89.56 93 SER A O 1
ATOM 689 N N . VAL A 1 94 ? -16.095 -1.527 14.679 1.00 90.75 94 VAL A N 1
ATOM 690 C CA . VAL A 1 94 ? -14.785 -0.875 14.496 1.00 90.75 94 VAL A CA 1
ATOM 691 C C . VAL A 1 94 ? -13.759 -1.372 15.521 1.00 90.75 94 VAL A C 1
ATOM 693 O O . VAL A 1 94 ? -12.581 -1.502 15.206 1.00 90.75 94 VAL A O 1
ATOM 696 N N . GLU A 1 95 ? -14.211 -1.703 16.731 1.00 91.06 95 GLU A N 1
ATOM 697 C CA . GLU A 1 95 ? -13.359 -2.220 17.802 1.00 91.06 95 GLU A CA 1
ATOM 698 C C . GLU A 1 95 ? -12.753 -3.584 17.446 1.00 91.06 95 GLU A C 1
ATOM 700 O O . GLU A 1 95 ? -11.537 -3.748 17.524 1.00 91.06 95 GLU A O 1
ATOM 705 N N . ILE A 1 96 ? -13.565 -4.518 16.931 1.00 92.56 96 ILE A N 1
ATOM 706 C CA . ILE A 1 96 ? -13.079 -5.827 16.465 1.00 92.56 96 ILE A CA 1
ATOM 707 C C . ILE A 1 96 ? -12.077 -5.642 15.323 1.00 92.56 96 ILE A C 1
ATOM 709 O O . ILE A 1 96 ? -11.041 -6.305 15.303 1.00 92.56 96 ILE A O 1
ATOM 713 N N . LEU A 1 97 ? -12.358 -4.730 14.387 1.00 91.25 97 LEU A N 1
ATOM 714 C CA . LEU A 1 97 ? -11.488 -4.484 13.237 1.00 91.25 97 LEU A CA 1
ATOM 715 C C . LEU A 1 97 ? -10.121 -3.917 13.657 1.00 91.25 97 LEU A C 1
ATOM 717 O O . LEU A 1 97 ? -9.087 -4.367 13.158 1.00 91.25 97 LEU A O 1
ATOM 721 N N . ASN A 1 98 ? -10.105 -2.979 14.606 1.00 92.62 98 ASN A N 1
ATOM 722 C CA . ASN A 1 98 ? -8.876 -2.393 15.139 1.00 92.62 98 ASN A CA 1
ATOM 723 C C . ASN A 1 98 ? -8.043 -3.426 15.906 1.00 92.62 98 ASN A C 1
ATOM 725 O O . ASN A 1 98 ? -6.843 -3.555 15.651 1.00 92.62 98 ASN A O 1
ATOM 729 N N . THR A 1 99 ? -8.669 -4.199 16.799 1.00 94.25 99 THR A N 1
ATOM 730 C CA . THR A 1 99 ? -7.972 -5.248 17.554 1.00 94.25 99 THR A CA 1
ATOM 731 C C . THR A 1 99 ? -7.442 -6.340 16.628 1.00 94.25 99 THR A C 1
ATOM 733 O O . THR A 1 99 ? -6.294 -6.751 16.778 1.00 94.25 99 THR A O 1
ATOM 736 N N . ALA A 1 100 ? -8.226 -6.774 15.636 1.00 93.69 100 ALA A N 1
ATOM 737 C CA . ALA A 1 100 ? -7.802 -7.785 14.669 1.00 93.69 100 ALA 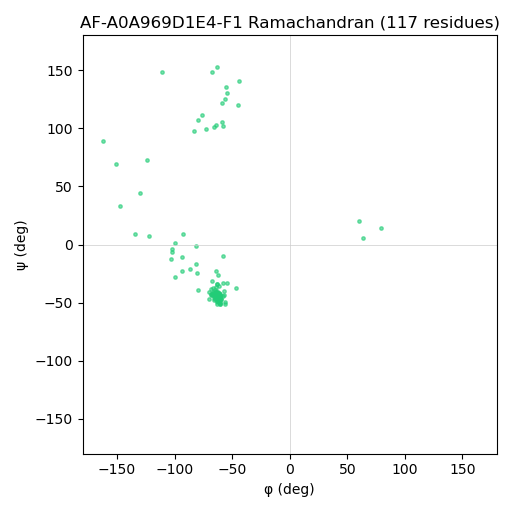A CA 1
ATOM 738 C C . ALA A 1 100 ? -6.613 -7.311 13.823 1.00 93.69 100 ALA A C 1
ATOM 740 O O . ALA A 1 100 ? -5.645 -8.052 13.661 1.00 93.69 100 ALA A O 1
ATOM 741 N N . THR A 1 101 ? -6.647 -6.064 13.341 1.00 92.88 101 THR A N 1
ATOM 742 C CA . THR A 1 101 ? -5.542 -5.476 12.568 1.00 92.88 101 THR A CA 1
ATOM 743 C C . THR A 1 101 ? -4.264 -5.429 13.406 1.00 92.88 101 THR A C 1
ATOM 745 O O . THR A 1 101 ? -3.230 -5.944 12.981 1.00 92.88 101 THR A O 1
ATOM 748 N N . GLY A 1 102 ? -4.337 -4.909 14.636 1.00 95.50 102 GLY A N 1
ATOM 749 C CA . GLY A 1 102 ? -3.190 -4.874 15.547 1.00 95.50 102 GLY A CA 1
ATOM 750 C C . GLY A 1 102 ? -2.646 -6.268 15.879 1.00 95.50 102 GLY A C 1
ATOM 751 O O . GLY A 1 102 ? -1.438 -6.488 15.818 1.00 95.50 102 GLY A O 1
ATOM 752 N N . ALA A 1 103 ? -3.527 -7.234 16.153 1.00 96.75 103 ALA A N 1
ATOM 753 C CA . ALA A 1 103 ? -3.142 -8.617 16.426 1.00 96.75 103 ALA A CA 1
ATOM 754 C C . ALA A 1 103 ? -2.465 -9.281 15.217 1.00 96.75 103 ALA A C 1
ATOM 756 O O . ALA A 1 103 ? -1.436 -9.932 15.382 1.00 96.75 103 ALA A O 1
ATOM 757 N N . SER A 1 104 ? -2.993 -9.085 14.004 1.00 95.88 104 SER A N 1
ATOM 758 C CA . SER A 1 104 ? -2.378 -9.613 12.780 1.00 95.88 104 SER A CA 1
ATOM 759 C C . SER A 1 104 ? -0.995 -9.015 12.516 1.00 95.88 104 SER A C 1
ATOM 761 O O . SER A 1 104 ? -0.074 -9.752 12.173 1.00 95.88 104 SER A O 1
ATOM 763 N N . LEU A 1 105 ? -0.813 -7.712 12.757 1.00 95.75 105 LEU A N 1
ATOM 764 C CA . LEU A 1 105 ? 0.488 -7.056 12.622 1.00 95.75 105 LEU A CA 1
ATOM 765 C C . LEU A 1 105 ? 1.501 -7.574 13.645 1.00 95.75 105 LEU A C 1
ATOM 767 O O . LEU A 1 105 ? 2.639 -7.863 13.280 1.00 95.75 105 LEU A O 1
ATOM 771 N N . LEU A 1 106 ? 1.096 -7.737 14.909 1.00 97.12 106 LEU A N 1
ATOM 772 C CA . LEU A 1 106 ? 1.959 -8.324 15.937 1.00 97.12 106 LEU A CA 1
ATOM 773 C C . LEU A 1 106 ? 2.336 -9.765 15.602 1.00 97.12 106 LEU A C 1
ATOM 775 O O . LEU A 1 106 ? 3.500 -10.133 15.731 1.00 97.12 106 LEU A O 1
ATOM 779 N N . LEU A 1 107 ? 1.377 -10.562 15.134 1.00 97.50 107 LEU A N 1
ATOM 780 C CA . LEU A 1 107 ? 1.617 -11.941 14.729 1.00 97.50 107 LEU A CA 1
ATOM 781 C C . LEU A 1 107 ? 2.636 -12.010 13.587 1.00 97.50 107 LEU A C 1
ATOM 783 O O . LEU A 1 107 ? 3.621 -12.731 13.707 1.00 97.50 107 LEU A O 1
ATOM 787 N N . ILE A 1 108 ? 2.454 -11.225 12.520 1.00 95.75 108 ILE A N 1
ATOM 788 C CA . ILE A 1 108 ? 3.404 -11.175 11.398 1.00 95.75 108 ILE A CA 1
ATOM 789 C C . ILE A 1 108 ? 4.784 -10.706 11.878 1.00 95.75 108 ILE A C 1
ATOM 791 O O . ILE A 1 108 ? 5.790 -11.293 11.495 1.00 95.75 108 ILE A O 1
ATOM 795 N N . SER A 1 109 ? 4.839 -9.696 12.748 1.00 95.62 109 SER A N 1
ATOM 796 C CA . SER A 1 109 ? 6.091 -9.184 13.318 1.00 95.62 109 SER A CA 1
ATOM 797 C C . SER A 1 109 ? 6.857 -10.257 14.100 1.00 95.62 109 SER A C 1
ATOM 799 O O . SER A 1 109 ? 8.049 -10.455 13.873 1.00 95.62 109 SER A O 1
ATOM 801 N N . VAL A 1 110 ? 6.171 -11.009 14.969 1.00 97.06 110 VAL A N 1
ATOM 802 C CA . VAL A 1 110 ? 6.779 -12.109 15.735 1.00 97.06 110 VAL A CA 1
ATOM 803 C C . VAL A 1 110 ? 7.242 -13.236 14.814 1.00 97.06 110 VAL A C 1
ATOM 805 O O . VAL A 1 110 ? 8.341 -13.750 15.005 1.00 97.06 110 VAL A O 1
ATOM 808 N N . LEU A 1 111 ? 6.444 -13.602 13.805 1.00 95.94 111 LEU A N 1
ATOM 809 C CA . LEU A 1 111 ? 6.82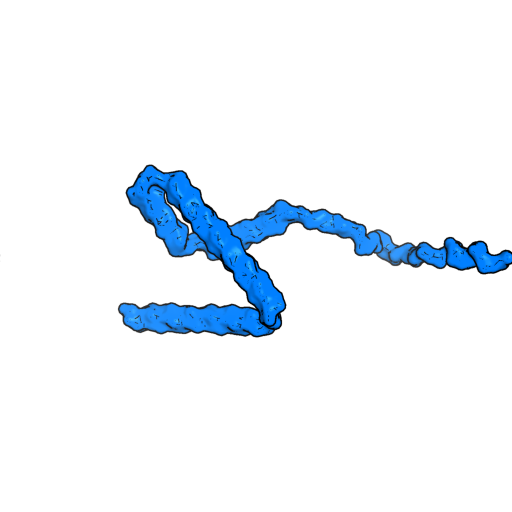5 -14.630 12.832 1.00 95.94 111 LEU A CA 1
ATOM 810 C C . LEU A 1 111 ? 8.071 -14.225 12.037 1.00 95.94 111 LEU A C 1
ATOM 812 O O . LEU A 1 111 ? 8.984 -15.032 11.895 1.00 95.94 111 LEU A O 1
ATOM 816 N N . LEU A 1 112 ? 8.137 -12.976 11.568 1.00 94.12 112 LEU A N 1
ATOM 817 C CA . LEU A 1 112 ? 9.307 -12.454 10.858 1.00 94.12 112 LEU A CA 1
ATOM 818 C C . LEU A 1 112 ? 10.545 -12.394 11.756 1.00 94.12 112 LEU A C 1
ATOM 820 O O . LEU A 1 112 ? 11.640 -12.704 11.298 1.00 94.12 112 LEU A O 1
ATOM 824 N N . LEU A 1 113 ? 10.388 -12.017 13.029 1.00 95.25 113 LEU A N 1
ATOM 825 C CA . LEU A 1 113 ? 11.494 -11.994 13.985 1.00 95.25 113 LEU A CA 1
ATOM 826 C C . LEU A 1 113 ? 12.013 -13.405 14.279 1.00 95.25 113 LEU A C 1
ATOM 828 O O . LEU A 1 113 ? 13.219 -13.610 14.369 1.00 95.25 113 LEU A O 1
ATOM 832 N N . TRP A 1 114 ? 11.109 -14.374 14.424 1.00 96.69 114 TRP A N 1
ATOM 833 C CA . TRP A 1 114 ? 11.475 -15.770 14.631 1.00 96.69 114 TRP A CA 1
ATOM 834 C C . TRP A 1 114 ? 12.264 -16.331 13.449 1.00 96.69 114 TRP A C 1
ATOM 836 O O . TRP A 1 114 ? 13.305 -16.951 13.664 1.00 96.69 114 TRP A O 1
ATOM 846 N N . ASP A 1 115 ? 11.782 -16.084 12.228 1.00 94.56 115 ASP A N 1
ATOM 847 C CA . ASP A 1 115 ? 12.450 -16.482 10.988 1.00 94.56 115 ASP A CA 1
ATOM 848 C C . ASP A 1 115 ? 13.843 -15.844 10.900 1.00 94.56 115 ASP A C 1
ATOM 850 O O . ASP A 1 115 ? 14.836 -16.542 10.730 1.00 94.56 115 ASP A O 1
ATOM 854 N N . ALA A 1 116 ? 13.947 -14.541 11.177 1.00 93.50 116 ALA A N 1
ATOM 855 C CA . ALA A 1 116 ? 15.220 -13.822 11.190 1.00 93.50 116 ALA A CA 1
ATOM 856 C C . ALA A 1 116 ? 16.224 -14.319 12.251 1.00 93.50 116 ALA A C 1
ATOM 858 O O . ALA A 1 116 ? 17.423 -14.137 12.064 1.00 93.50 116 ALA A O 1
ATOM 859 N N . LEU A 1 117 ? 15.762 -14.907 13.362 1.00 94.62 117 LEU A N 1
ATOM 860 C CA . LEU A 1 117 ? 16.621 -15.473 14.413 1.00 94.62 117 LEU A CA 1
ATOM 861 C C . LEU A 1 117 ? 17.040 -16.927 14.148 1.00 94.62 117 LEU A C 1
ATOM 863 O O . LEU A 1 117 ? 18.006 -17.386 14.754 1.00 94.62 117 LEU A O 1
ATOM 867 N N . HIS A 1 118 ? 16.296 -17.656 13.310 1.00 88.12 118 HIS A N 1
ATOM 868 C CA . HIS A 1 118 ? 16.591 -19.046 12.931 1.00 88.12 118 HIS A CA 1
ATOM 869 C C . HIS A 1 118 ? 17.281 -19.175 11.561 1.00 88.12 118 HIS A C 1
ATOM 871 O O . HIS A 1 118 ? 17.556 -20.297 11.130 1.00 88.12 118 HIS A O 1
ATOM 877 N N . LEU A 1 119 ? 17.556 -18.046 10.905 1.00 69.75 119 LEU A N 1
ATOM 878 C CA . LEU A 1 119 ? 18.430 -17.898 9.737 1.00 69.75 119 LEU A CA 1
ATOM 879 C C . LEU A 1 119 ? 19.907 -17.840 10.154 1.00 69.75 119 LEU A C 1
ATOM 881 O O . LEU A 1 119 ? 20.730 -18.442 9.428 1.00 69.75 119 LEU A O 1
#

Solvent-accessible surface area (backbone atoms only — not comparable to full-atom values): 7333 Å² total; per-residue (Å²): 144,86,76,81,76,80,84,70,79,86,75,74,77,80,56,96,77,74,67,77,91,74,76,80,75,76,79,51,65,67,56,57,49,49,52,53,49,51,54,51,50,65,72,52,63,88,37,72,66,55,55,51,51,51,50,51,31,68,73,66,77,46,55,68,63,48,49,53,50,52,51,50,50,49,53,51,51,53,51,51,50,51,54,53,48,53,56,46,61,74,76,46,57,71,66,59,54,51,52,50,52,54,51,52,53,52,50,51,50,52,54,53,50,50,52,66,72,77,108

Secondary structure (DSSP, 8-state):
--SSSSSS----PPPTT---S-------HHHHHHHHHHHHHHHHTT-HHHHHHHHHHHHHS-HHHHHHHHHHHHHHHHHHHHHHHHHHHHHS-HHHHHHHHHHHHHHHHHHHHHHHHH-